Protein AF-A0A9D8N0C3-F1 (afdb_monomer)

Radius of gyration: 19.39 Å; Cα contacts (8 Å, |Δi|>4): 10; chains: 1; bounding box: 44×27×45 Å

Secondary structure (DSSP, 8-state):
---------------GGGHHHHHHHHHHTT-----HHHHHHHHHHTS-SS----HHHHHHHHHHHHH--

Structure (mmCIF, N/CA/C/O backbone):
data_AF-A0A9D8N0C3-F1
#
_entry.id   AF-A0A9D8N0C3-F1
#
loop_
_atom_site.group_PDB
_atom_site.id
_atom_site.type_symbol
_atom_site.label_atom_id
_atom_site.label_alt_id
_atom_site.label_comp_id
_atom_site.label_asym_id
_atom_site.label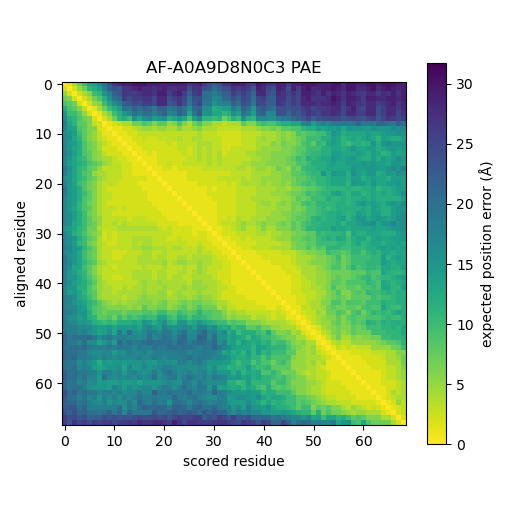_entity_id
_atom_site.label_seq_id
_atom_site.pdbx_PDB_ins_code
_atom_site.Cartn_x
_atom_site.Cartn_y
_atom_site.Cartn_z
_atom_site.occupancy
_atom_site.B_iso_or_equiv
_atom_site.auth_seq_id
_atom_site.auth_comp_id
_atom_site.auth_asym_id
_atom_site.auth_atom_id
_atom_site.pdbx_PDB_model_num
ATOM 1 N N . MET A 1 1 ? 17.947 21.947 10.589 1.00 32.56 1 MET A N 1
ATOM 2 C CA . MET A 1 1 ? 17.725 21.899 9.130 1.00 32.56 1 MET A CA 1
ATOM 3 C C . MET A 1 1 ? 16.382 21.228 8.901 1.00 32.56 1 MET A C 1
ATOM 5 O O . MET A 1 1 ? 16.281 20.017 9.027 1.00 32.56 1 MET A O 1
ATOM 9 N N . THR A 1 2 ? 15.327 22.015 8.718 1.00 41.97 2 THR A N 1
ATOM 10 C CA . THR A 1 2 ? 13.977 21.525 8.422 1.00 41.97 2 THR A CA 1
ATOM 11 C C . THR A 1 2 ? 13.921 21.158 6.943 1.00 41.97 2 THR A C 1
ATOM 13 O O . THR A 1 2 ? 13.774 22.022 6.083 1.00 41.97 2 THR A O 1
ATOM 16 N N . ASN A 1 3 ? 14.095 19.872 6.637 1.00 45.31 3 ASN A N 1
ATOM 17 C CA . ASN A 1 3 ? 13.832 19.340 5.305 1.00 45.31 3 ASN A CA 1
ATOM 18 C C . ASN A 1 3 ? 12.316 19.393 5.061 1.00 45.31 3 ASN A C 1
ATOM 20 O O . ASN A 1 3 ? 11.605 18.441 5.370 1.00 45.31 3 ASN A O 1
ATOM 24 N N . ASN A 1 4 ? 11.820 20.497 4.499 1.00 49.00 4 ASN A N 1
ATOM 25 C CA . ASN A 1 4 ? 10.543 20.515 3.784 1.00 49.00 4 ASN A CA 1
ATOM 26 C C . ASN A 1 4 ? 10.710 19.704 2.489 1.00 49.00 4 ASN A C 1
ATOM 28 O O . ASN A 1 4 ? 10.778 20.250 1.392 1.00 49.00 4 ASN A O 1
ATOM 32 N N . ALA A 1 5 ? 10.832 18.385 2.621 1.00 52.03 5 ALA A N 1
ATOM 33 C CA . ALA A 1 5 ? 10.670 17.464 1.512 1.00 52.03 5 ALA A CA 1
ATOM 34 C C . ALA A 1 5 ? 9.164 17.298 1.297 1.00 52.03 5 ALA A C 1
ATOM 36 O O . ALA A 1 5 ? 8.551 16.353 1.787 1.00 52.03 5 ALA A O 1
ATOM 37 N N . THR A 1 6 ? 8.543 18.270 0.627 1.00 56.53 6 THR A N 1
ATOM 38 C CA . THR A 1 6 ? 7.183 18.124 0.109 1.00 56.53 6 THR A CA 1
ATOM 39 C C . THR A 1 6 ? 7.196 16.885 -0.776 1.00 56.53 6 THR A C 1
ATOM 41 O O . THR A 1 6 ? 7.829 16.886 -1.829 1.00 56.53 6 THR A O 1
ATOM 44 N N . MET A 1 7 ? 6.598 15.792 -0.313 1.00 55.09 7 MET A N 1
ATOM 45 C CA . MET A 1 7 ? 6.617 14.519 -1.022 1.00 55.09 7 MET A CA 1
ATOM 46 C C . MET A 1 7 ? 5.863 14.688 -2.352 1.00 55.09 7 MET A C 1
ATOM 48 O O . MET A 1 7 ? 4.636 14.690 -2.383 1.00 55.09 7 MET A O 1
ATOM 52 N N . GLN A 1 8 ? 6.5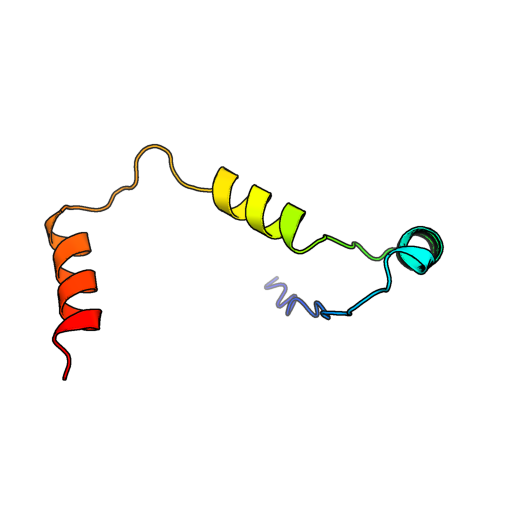96 14.889 -3.451 1.00 68.94 8 GLN A N 1
ATOM 53 C CA . GLN A 1 8 ? 6.061 15.031 -4.810 1.00 68.94 8 GLN A CA 1
ATOM 54 C C . GLN A 1 8 ? 5.845 13.644 -5.430 1.00 68.94 8 GLN A C 1
ATOM 56 O O . GLN A 1 8 ? 6.503 13.261 -6.394 1.00 68.94 8 GLN A O 1
ATOM 61 N N . GLY A 1 9 ? 4.962 12.848 -4.830 1.00 77.56 9 GLY A N 1
ATOM 62 C CA . GLY A 1 9 ? 4.495 11.608 -5.448 1.00 77.56 9 GLY A CA 1
ATOM 63 C C . GLY A 1 9 ? 3.489 11.910 -6.560 1.00 77.56 9 GLY A C 1
ATOM 64 O O . GLY A 1 9 ? 2.656 12.802 -6.410 1.00 77.56 9 GLY A O 1
ATOM 65 N N . VAL A 1 10 ? 3.544 11.164 -7.665 1.00 85.25 10 VAL A N 1
ATOM 66 C CA . VAL A 1 10 ? 2.521 11.195 -8.722 1.00 85.25 10 VAL A CA 1
ATOM 67 C C . VAL A 1 10 ? 1.848 9.835 -8.827 1.00 85.25 10 VAL A C 1
ATOM 69 O O . VAL A 1 10 ? 2.508 8.801 -8.754 1.00 85.25 10 VAL A O 1
ATOM 72 N N . TYR A 1 11 ? 0.531 9.839 -9.018 1.00 89.12 11 TYR A N 1
ATOM 73 C CA . TYR A 1 11 ? -0.233 8.629 -9.295 1.00 89.12 11 TYR A CA 1
ATOM 74 C C . TYR A 1 11 ? -0.399 8.485 -10.800 1.00 89.12 11 TYR A C 1
ATOM 76 O O . TYR A 1 11 ? -0.877 9.399 -11.472 1.00 89.12 11 TYR A O 1
ATOM 84 N N . VAL A 1 12 ? 0.002 7.333 -11.326 1.00 89.38 12 VAL A N 1
ATOM 85 C CA . VAL A 1 12 ? -0.109 7.010 -12.746 1.00 89.38 12 VAL A CA 1
ATOM 86 C C . VAL A 1 12 ? -0.789 5.660 -12.905 1.00 89.38 12 VAL A C 1
ATOM 88 O O . VAL A 1 12 ? -0.478 4.707 -12.194 1.00 89.38 12 VAL A O 1
ATOM 91 N N . ASN A 1 13 ? -1.716 5.577 -13.854 1.00 92.12 13 ASN A N 1
ATOM 92 C CA . ASN A 1 13 ? -2.316 4.310 -14.247 1.00 92.12 13 ASN A CA 1
ATOM 93 C C . ASN A 1 13 ? -1.445 3.691 -15.339 1.00 92.12 13 ASN A C 1
ATOM 95 O O . ASN A 1 13 ? -1.335 4.249 -16.430 1.00 92.12 13 ASN A O 1
ATOM 99 N N . VAL A 1 14 ? -0.824 2.553 -15.038 1.00 90.56 14 VAL A N 1
ATOM 100 C CA . VAL A 1 14 ? 0.020 1.812 -15.981 1.00 90.56 14 VAL A CA 1
ATOM 101 C C . VAL A 1 14 ? -0.698 0.514 -16.348 1.00 90.56 14 VAL A C 1
ATOM 103 O O . VAL A 1 14 ? -1.039 -0.253 -15.443 1.00 90.56 14 VAL A O 1
ATOM 106 N N . PRO A 1 15 ? -0.951 0.239 -17.640 1.00 93.19 15 PRO A N 1
ATOM 107 C CA . PRO A 1 15 ? -1.477 -1.051 -18.066 1.00 93.19 15 PRO A CA 1
ATOM 108 C C . PRO A 1 15 ? -0.577 -2.198 -17.597 1.00 93.19 15 PRO A C 1
ATOM 110 O O . PRO A 1 15 ? 0.648 -2.099 -17.641 1.00 93.19 15 PRO A O 1
ATOM 113 N N . VAL A 1 16 ? -1.176 -3.321 -17.192 1.00 90.12 16 VAL A N 1
ATOM 114 C CA . VAL A 1 16 ? -0.433 -4.478 -16.651 1.00 90.12 16 VAL A CA 1
ATOM 115 C C . VAL A 1 16 ? 0.639 -4.978 -17.627 1.00 90.12 16 VAL A C 1
ATOM 117 O O . VAL A 1 16 ? 1.729 -5.362 -17.206 1.00 90.12 16 VAL A O 1
ATOM 120 N N . VAL A 1 17 ? 0.349 -4.920 -18.930 1.00 95.38 17 VAL A N 1
ATOM 121 C CA . VAL A 1 17 ? 1.267 -5.333 -20.004 1.00 95.38 17 VAL A CA 1
ATOM 122 C C . VAL A 1 17 ? 2.548 -4.493 -20.065 1.00 95.38 17 VAL A C 1
ATOM 124 O O . VAL A 1 17 ? 3.591 -5.018 -20.442 1.00 95.38 17 VAL A O 1
ATOM 127 N N . ASP A 1 18 ? 2.496 -3.233 -19.625 1.00 94.38 18 ASP A N 1
ATOM 128 C CA . ASP A 1 18 ? 3.610 -2.277 -19.692 1.00 94.38 18 ASP A CA 1
ATOM 129 C C . ASP A 1 18 ? 4.376 -2.159 -18.363 1.00 94.38 18 ASP A C 1
ATOM 131 O O . ASP A 1 18 ? 5.373 -1.438 -18.260 1.00 94.38 18 ASP A O 1
ATOM 135 N N . TRP A 1 19 ? 3.933 -2.867 -17.319 1.00 90.44 19 TRP A N 1
ATOM 136 C CA . TRP A 1 19 ? 4.467 -2.722 -15.964 1.00 90.44 19 TRP A CA 1
ATOM 137 C C . TRP A 1 19 ? 5.954 -3.076 -15.847 1.00 90.44 19 TRP A C 1
ATOM 139 O O . TRP A 1 19 ? 6.696 -2.435 -15.098 1.00 90.44 19 TRP A O 1
ATOM 149 N N . SER A 1 20 ? 6.409 -4.081 -16.599 1.00 92.44 20 SER A N 1
ATOM 150 C CA . SER A 1 20 ? 7.817 -4.495 -16.629 1.00 92.44 20 SER A CA 1
ATOM 151 C C . SER A 1 20 ? 8.715 -3.381 -17.171 1.00 92.44 20 SER A C 1
ATOM 153 O O . SER A 1 20 ? 9.696 -3.016 -16.521 1.00 92.44 20 SER A O 1
ATOM 155 N N . LEU A 1 21 ? 8.334 -2.785 -18.304 1.00 93.88 21 LEU A N 1
ATOM 156 C CA . LEU A 1 21 ? 9.038 -1.661 -18.918 1.00 93.88 21 LEU A CA 1
ATOM 157 C C . LEU A 1 21 ? 9.036 -0.437 -17.998 1.00 93.88 21 LEU A C 1
ATOM 159 O O . LEU A 1 21 ? 10.079 0.175 -17.767 1.00 93.88 21 LEU A O 1
ATOM 163 N N . PHE A 1 22 ? 7.877 -0.099 -17.429 1.00 93.19 22 PHE A N 1
ATOM 164 C CA . PHE A 1 22 ? 7.751 1.032 -16.515 1.00 93.19 22 PHE A CA 1
ATOM 165 C C . PHE A 1 22 ? 8.667 0.883 -15.295 1.00 93.19 22 PHE A C 1
ATOM 167 O O . PHE A 1 22 ? 9.386 1.817 -14.937 1.00 93.19 22 PHE A O 1
ATOM 174 N N . ARG A 1 23 ? 8.724 -0.314 -14.698 1.00 92.19 23 ARG A N 1
ATOM 175 C CA . ARG A 1 23 ? 9.610 -0.606 -13.564 1.00 92.19 23 ARG A CA 1
ATOM 176 C C . ARG A 1 23 ? 11.086 -0.423 -13.919 1.00 92.19 23 ARG A C 1
ATOM 178 O O . ARG A 1 23 ? 11.856 0.076 -13.097 1.00 92.19 23 ARG A O 1
ATOM 185 N N . GLU A 1 24 ? 11.498 -0.807 -15.125 1.00 95.25 24 GLU A N 1
ATOM 186 C CA . GLU A 1 24 ? 12.871 -0.576 -15.578 1.00 95.25 24 GLU A CA 1
ATOM 187 C C . GLU A 1 24 ? 13.201 0.910 -15.714 1.00 95.25 24 GLU A C 1
ATOM 189 O O . GLU A 1 24 ? 14.290 1.323 -15.306 1.00 95.25 24 GLU A O 1
ATOM 194 N N . LEU A 1 25 ? 12.273 1.707 -16.251 1.00 94.50 25 LEU A N 1
ATOM 195 C CA . LEU A 1 25 ? 12.430 3.157 -16.357 1.00 94.50 25 LEU A CA 1
ATOM 196 C C . LEU A 1 25 ? 12.538 3.792 -14.971 1.00 94.50 25 LEU A C 1
ATOM 198 O O . LEU A 1 25 ? 13.520 4.478 -14.699 1.00 94.50 25 LEU A O 1
ATOM 202 N N . VAL A 1 26 ? 11.598 3.487 -14.072 1.00 93.38 26 VAL A N 1
ATOM 203 C CA . VAL A 1 26 ? 11.606 3.947 -12.673 1.00 93.38 26 VAL A CA 1
ATOM 204 C C . VAL A 1 26 ? 12.959 3.662 -12.015 1.00 93.38 26 VAL A C 1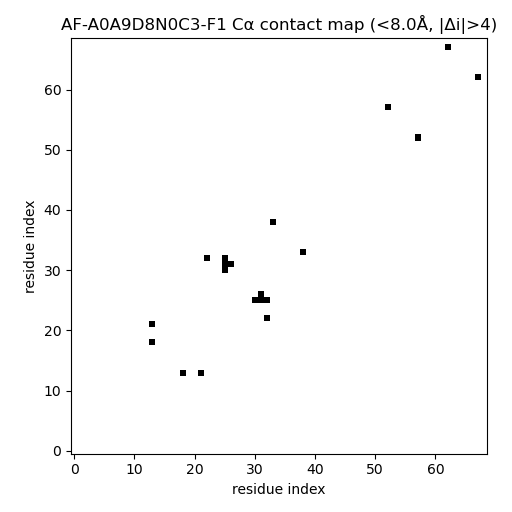
ATOM 206 O O . VAL A 1 26 ? 13.580 4.570 -11.463 1.00 93.38 26 VAL A O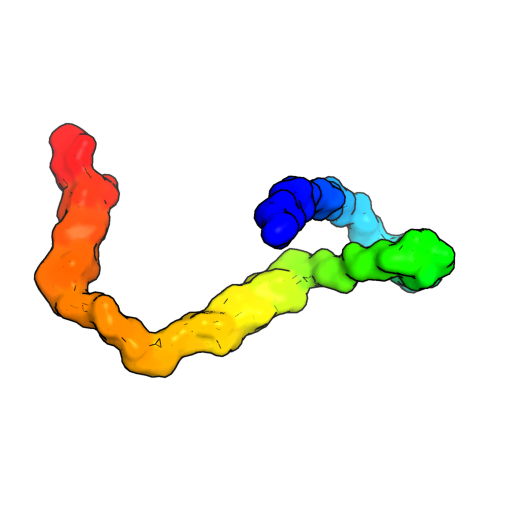 1
ATOM 209 N N . ARG A 1 27 ? 13.475 2.433 -12.156 1.00 93.62 27 ARG A N 1
ATOM 210 C CA . ARG A 1 27 ? 14.790 2.051 -11.623 1.00 93.62 27 ARG A CA 1
ATOM 211 C C . ARG A 1 27 ? 15.929 2.873 -12.234 1.00 93.62 27 ARG A C 1
ATOM 213 O O . ARG A 1 27 ? 16.817 3.297 -11.502 1.00 93.62 27 ARG A O 1
ATOM 220 N N . LYS A 1 28 ? 15.925 3.098 -13.553 1.00 95.94 28 LYS A N 1
ATOM 221 C CA . LYS A 1 28 ? 16.961 3.893 -14.242 1.00 95.94 28 LYS A CA 1
ATOM 222 C C . LYS A 1 28 ? 16.968 5.357 -13.802 1.00 95.94 28 LYS A C 1
ATOM 224 O O . LYS A 1 28 ? 18.040 5.941 -13.700 1.00 95.94 28 LYS A O 1
ATOM 229 N N . PHE A 1 29 ? 15.800 5.928 -13.524 1.00 92.12 29 PHE A N 1
ATOM 230 C CA . PHE A 1 29 ? 15.669 7.305 -13.041 1.00 92.12 29 PHE A CA 1
ATOM 231 C C . PHE A 1 29 ? 15.891 7.448 -11.527 1.00 92.12 29 PHE A C 1
ATOM 233 O O . PHE A 1 29 ? 15.831 8.560 -11.007 1.00 92.12 29 PHE A O 1
ATOM 240 N N . GLY A 1 30 ? 16.163 6.349 -10.813 1.00 91.12 30 GLY A N 1
ATOM 241 C CA . GLY A 1 30 ? 16.340 6.364 -9.359 1.00 91.12 30 GLY A CA 1
ATOM 242 C C . GLY A 1 30 ? 15.047 6.663 -8.601 1.00 91.12 30 GLY A C 1
ATOM 243 O O . GLY A 1 30 ? 15.090 7.133 -7.466 1.00 91.12 30 GLY A O 1
ATOM 244 N N . TRP A 1 31 ? 13.896 6.431 -9.230 1.00 91.19 31 TRP A N 1
ATOM 245 C CA . TRP A 1 31 ? 12.591 6.628 -8.616 1.00 91.19 31 TRP A CA 1
ATOM 246 C C . TRP A 1 31 ? 12.167 5.372 -7.859 1.00 91.19 31 TRP A C 1
ATOM 248 O O . TRP A 1 31 ? 12.609 4.258 -8.148 1.00 91.19 31 TRP A O 1
ATOM 258 N N . GLN A 1 32 ? 11.282 5.561 -6.886 1.00 88.56 32 GLN A N 1
ATOM 259 C CA . GLN A 1 32 ? 10.594 4.471 -6.210 1.00 88.56 32 GLN A CA 1
ATOM 260 C C . GLN A 1 32 ? 9.159 4.401 -6.722 1.00 88.56 32 GLN A C 1
ATOM 262 O O . GLN A 1 32 ? 8.537 5.426 -6.995 1.00 88.56 32 GLN A O 1
ATOM 267 N N . VAL A 1 33 ? 8.650 3.184 -6.868 1.00 90.31 33 VAL A N 1
ATOM 268 C CA . VAL A 1 33 ? 7.261 2.929 -7.242 1.00 90.31 33 VAL A CA 1
ATOM 269 C C . VAL A 1 33 ? 6.667 1.950 -6.248 1.00 90.31 33 VAL A C 1
ATOM 271 O O . VAL A 1 33 ? 7.319 0.981 -5.860 1.00 90.31 33 VAL A O 1
ATOM 274 N N . GLU A 1 34 ? 5.424 2.203 -5.867 1.00 88.56 34 GLU A N 1
ATOM 275 C CA . GLU A 1 34 ? 4.618 1.318 -5.038 1.00 88.56 34 GLU A CA 1
ATOM 276 C C . GLU A 1 34 ? 3.264 1.145 -5.712 1.00 88.56 34 GLU A C 1
ATOM 278 O O . GLU A 1 34 ? 2.714 2.097 -6.271 1.00 88.56 34 GLU A O 1
ATOM 283 N N . THR A 1 35 ? 2.733 -0.073 -5.694 1.00 90.44 35 THR A N 1
ATOM 284 C CA . THR A 1 35 ? 1.346 -0.291 -6.110 1.00 90.44 35 THR A CA 1
ATOM 285 C C . THR A 1 35 ? 0.399 0.173 -5.004 1.00 90.44 35 THR A C 1
ATOM 287 O O . THR A 1 35 ? 0.762 0.206 -3.826 1.00 90.44 35 THR A O 1
ATOM 290 N N . CYS A 1 36 ? -0.848 0.489 -5.363 1.00 87.50 36 CYS A N 1
ATOM 291 C CA . CYS A 1 36 ? -1.879 0.811 -4.372 1.00 87.50 36 CYS A CA 1
ATOM 292 C C . CYS A 1 36 ? -2.068 -0.325 -3.352 1.00 87.50 36 CYS A C 1
ATOM 294 O O . CYS A 1 36 ? -2.302 -0.060 -2.179 1.00 87.50 36 CYS A O 1
ATOM 296 N N . GLU A 1 37 ? -1.916 -1.579 -3.784 1.00 89.75 37 GLU A N 1
ATOM 297 C CA . GLU A 1 37 ? -1.970 -2.765 -2.920 1.00 89.75 37 GLU A CA 1
ATOM 298 C C . GLU A 1 37 ? -0.828 -2.764 -1.897 1.00 89.75 37 GLU A C 1
ATOM 300 O O . GLU A 1 37 ? -1.074 -2.902 -0.706 1.00 89.75 37 GLU A O 1
ATOM 305 N N . GLN A 1 38 ? 0.410 -2.500 -2.328 1.00 90.88 38 GLN A N 1
ATOM 306 C CA . GLN A 1 38 ? 1.562 -2.407 -1.422 1.00 90.88 38 GLN A CA 1
ATOM 307 C C . GLN A 1 38 ? 1.417 -1.260 -0.416 1.00 90.88 38 GLN A C 1
ATOM 309 O O . GLN A 1 38 ? 1.790 -1.396 0.751 1.00 90.88 38 GLN A O 1
ATOM 314 N N . MET A 1 39 ? 0.868 -0.129 -0.863 1.00 88.62 39 MET A N 1
ATOM 315 C CA . MET A 1 39 ? 0.576 1.007 0.006 1.00 88.62 39 MET A CA 1
ATOM 316 C C . MET A 1 39 ? -0.492 0.645 1.048 1.00 88.62 39 MET A C 1
ATOM 318 O O . MET A 1 39 ? -0.327 0.956 2.230 1.00 88.62 39 MET A O 1
ATOM 322 N N . LEU A 1 40 ? -1.555 -0.046 0.624 1.00 89.19 40 LEU A N 1
ATOM 323 C CA . LEU A 1 40 ? -2.619 -0.522 1.505 1.00 89.19 40 LEU A CA 1
ATOM 324 C C . LEU A 1 40 ? -2.090 -1.530 2.531 1.00 89.19 40 LEU A C 1
ATOM 326 O O . LEU A 1 40 ? -2.378 -1.389 3.718 1.00 89.19 40 LEU A O 1
ATOM 330 N N . ASP A 1 41 ? -1.282 -2.495 2.099 1.00 93.06 41 ASP A N 1
ATOM 331 C CA . ASP A 1 41 ? -0.681 -3.499 2.977 1.00 93.06 41 ASP A CA 1
ATOM 332 C C . ASP A 1 41 ? 0.203 -2.844 4.039 1.00 93.06 41 ASP A C 1
ATOM 334 O O . ASP A 1 41 ? 0.062 -3.128 5.230 1.00 93.06 41 ASP A O 1
ATOM 338 N N . ARG A 1 42 ? 1.059 -1.892 3.643 1.00 90.62 42 ARG A N 1
ATOM 339 C CA . ARG A 1 42 ? 1.882 -1.126 4.589 1.00 90.62 42 ARG A CA 1
ATOM 340 C C . ARG A 1 42 ? 1.019 -0.379 5.598 1.00 90.62 42 ARG A C 1
ATOM 342 O O . ARG A 1 42 ? 1.328 -0.403 6.788 1.00 90.62 42 ARG A O 1
ATOM 349 N N . PHE A 1 43 ? -0.043 0.282 5.141 1.00 87.69 43 PHE A N 1
ATOM 350 C CA . PHE A 1 43 ? -0.961 0.988 6.028 1.00 87.69 43 PHE A CA 1
ATOM 351 C C . PHE A 1 43 ? -1.594 0.024 7.038 1.00 87.69 43 PHE A C 1
ATOM 353 O O . PHE A 1 43 ? -1.532 0.256 8.245 1.00 87.69 43 PHE A O 1
ATOM 360 N N . VAL A 1 44 ? -2.115 -1.105 6.560 1.00 88.75 44 VAL A N 1
ATOM 361 C CA . VAL A 1 44 ? -2.705 -2.166 7.382 1.00 88.75 44 VAL A CA 1
ATOM 362 C C . VAL A 1 44 ? -1.718 -2.714 8.415 1.00 88.75 44 VAL A C 1
ATOM 364 O O . VAL A 1 44 ? -2.116 -2.912 9.566 1.00 88.75 44 VAL A O 1
ATOM 367 N N . SER A 1 45 ? -0.456 -2.930 8.033 1.00 90.50 45 SER A N 1
ATOM 368 C CA . SER A 1 45 ? 0.614 -3.397 8.924 1.00 90.50 45 SER A CA 1
ATOM 369 C C . SER A 1 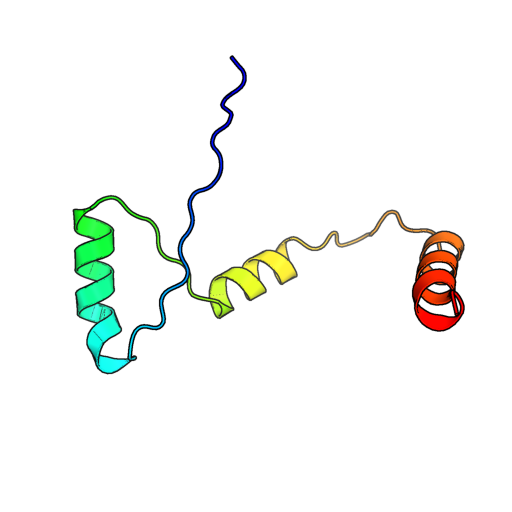45 ? 1.104 -2.331 9.904 1.00 90.50 45 SER A C 1
ATOM 371 O O . SER A 1 45 ? 1.584 -2.675 10.978 1.00 90.50 45 SER A O 1
ATOM 373 N N . SER A 1 46 ? 0.988 -1.046 9.561 1.00 89.44 46 SER A N 1
ATOM 374 C CA . SER A 1 46 ? 1.385 0.068 10.434 1.00 89.44 46 SER A CA 1
ATOM 375 C C . SER A 1 46 ? 0.415 0.317 11.592 1.00 89.44 46 SER A C 1
ATOM 377 O O . SER A 1 46 ? 0.700 1.129 12.473 1.00 89.44 46 SER A O 1
ATOM 379 N N . ARG A 1 47 ? -0.736 -0.370 11.601 1.00 85.25 47 ARG A N 1
ATOM 380 C CA . ARG A 1 47 ? -1.752 -0.205 12.639 1.00 85.25 47 ARG A CA 1
ATOM 381 C C . ARG A 1 47 ? -1.196 -0.615 14.009 1.00 85.25 47 ARG A C 1
ATOM 383 O O . ARG A 1 47 ? -0.640 -1.708 14.132 1.00 85.25 47 ARG A O 1
ATOM 390 N N . PRO A 1 48 ? -1.361 0.222 15.049 1.00 85.31 48 PRO A N 1
ATOM 391 C CA . PRO A 1 48 ? -0.959 -0.144 16.399 1.00 85.31 48 PRO A CA 1
ATOM 392 C C . PRO A 1 48 ? -1.784 -1.343 16.880 1.00 85.31 48 PRO A C 1
ATOM 394 O O . PRO A 1 48 ? -3.002 -1.364 16.716 1.00 85.31 48 PRO A O 1
ATOM 397 N N . ALA A 1 49 ? -1.115 -2.333 17.479 1.00 82.19 49 ALA A N 1
ATOM 398 C CA . ALA A 1 49 ? -1.774 -3.516 18.039 1.00 82.19 49 ALA A CA 1
ATOM 399 C C . ALA A 1 49 ? -2.713 -3.150 19.200 1.00 82.19 49 ALA A C 1
ATOM 401 O O . ALA A 1 49 ? -3.798 -3.708 19.327 1.00 82.19 49 ALA A O 1
ATOM 402 N N . GLU A 1 50 ? -2.303 -2.169 20.002 1.00 83.06 50 GLU A N 1
ATOM 403 C CA . GLU A 1 50 ? -3.092 -1.589 21.083 1.00 83.06 50 GLU A CA 1
ATOM 404 C C . GLU A 1 50 ? -3.251 -0.090 20.809 1.00 83.06 50 GLU A C 1
ATOM 406 O O . GLU A 1 50 ? -2.360 0.706 21.132 1.00 83.06 50 GLU A O 1
ATOM 411 N N . PRO A 1 51 ? -4.340 0.324 20.143 1.00 77.06 51 PRO A N 1
ATOM 412 C CA . PRO A 1 51 ? -4.622 1.737 19.978 1.00 77.06 51 PRO A CA 1
ATOM 413 C C . PRO A 1 51 ? -4.884 2.360 21.354 1.00 77.06 51 PRO A C 1
ATOM 415 O O . PRO A 1 51 ? -5.729 1.887 22.111 1.00 77.06 51 PRO A O 1
ATOM 418 N N . LYS A 1 52 ? -4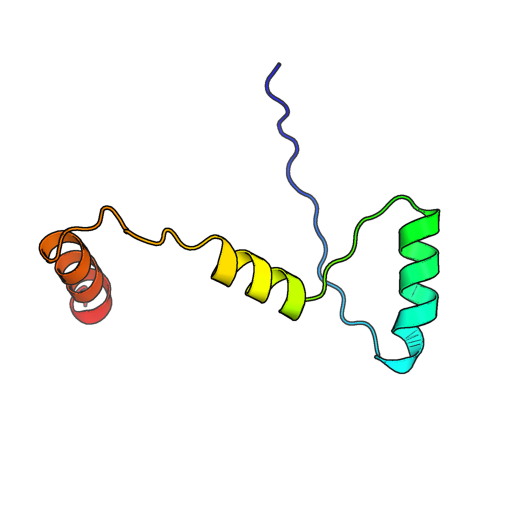.179 3.449 21.675 1.00 80.88 52 LYS A N 1
ATOM 419 C CA . LYS A 1 52 ? -4.487 4.302 22.834 1.00 80.88 52 LYS A CA 1
ATOM 420 C C . LYS A 1 52 ? -5.697 5.178 22.508 1.00 80.88 52 LYS A C 1
ATOM 422 O O . LYS A 1 52 ? -5.555 6.383 22.345 1.00 80.88 52 LYS A O 1
ATOM 427 N N . LEU A 1 53 ? -6.841 4.536 22.327 1.00 83.00 53 LEU A N 1
ATOM 428 C CA . LEU A 1 53 ? -8.129 5.167 22.087 1.00 83.00 53 LEU A CA 1
ATOM 429 C C . LEU A 1 53 ? -9.091 4.633 23.138 1.00 83.00 53 LEU A C 1
ATOM 431 O O . LEU A 1 53 ? -9.281 3.423 23.264 1.00 83.00 53 LEU A O 1
ATOM 435 N N . SER A 1 54 ? -9.661 5.540 23.916 1.00 85.00 54 SER A N 1
ATOM 436 C CA . SER A 1 54 ? -10.753 5.221 24.821 1.00 85.00 54 SER A CA 1
ATOM 437 C C . SER A 1 54 ? -12.043 4.975 24.036 1.00 85.00 54 SER A C 1
ATOM 439 O O . SER A 1 54 ? -12.232 5.462 22.920 1.00 85.00 54 SER A O 1
ATOM 441 N N . GLU A 1 55 ? -12.960 4.216 24.632 1.00 82.88 55 GLU A N 1
ATOM 442 C CA . GLU A 1 55 ? -14.289 3.993 24.056 1.00 82.88 55 GLU A CA 1
ATOM 443 C C . GLU A 1 55 ? -15.057 5.314 23.876 1.00 82.88 55 GLU A C 1
ATOM 445 O O . GLU A 1 55 ? -15.793 5.477 22.906 1.00 82.88 55 GLU A O 1
ATOM 450 N N . GLU A 1 56 ? -14.828 6.283 24.766 1.00 86.81 56 GLU A N 1
ATOM 451 C CA . GLU A 1 56 ? -15.411 7.623 24.695 1.00 86.81 56 GLU A CA 1
ATOM 452 C C . GLU A 1 56 ? -14.919 8.393 23.461 1.00 86.81 56 GLU A C 1
ATOM 454 O O . GLU A 1 56 ? -15.744 8.867 22.684 1.00 86.81 56 GLU A O 1
ATOM 459 N N . GLU A 1 57 ? -13.607 8.404 23.193 1.00 86.31 57 GLU A N 1
ATOM 460 C CA . GLU A 1 57 ? -13.032 9.041 21.994 1.00 86.31 57 GLU A CA 1
ATOM 461 C C . GLU A 1 57 ? -13.562 8.416 20.694 1.00 86.31 57 GLU A C 1
ATOM 463 O O . GLU A 1 57 ? -13.894 9.129 19.745 1.00 86.31 57 GLU A O 1
ATOM 468 N N . ILE A 1 58 ? -13.707 7.086 20.655 1.00 85.81 58 ILE A N 1
ATOM 469 C CA . ILE A 1 58 ? -14.290 6.386 19.499 1.00 85.81 58 ILE A CA 1
ATOM 470 C C . ILE A 1 58 ? -15.747 6.818 19.296 1.00 85.81 58 ILE A C 1
ATOM 472 O O . ILE A 1 58 ? -16.178 7.097 18.173 1.00 85.81 58 ILE A O 1
ATOM 476 N N . MET A 1 59 ? -16.527 6.863 20.376 1.00 89.06 59 MET A N 1
ATOM 477 C CA . MET A 1 59 ? -17.940 7.224 20.312 1.00 89.06 59 MET A CA 1
ATOM 478 C C . MET A 1 59 ? -18.150 8.694 19.956 1.00 89.06 59 MET A C 1
ATOM 480 O O . MET A 1 59 ? -19.109 8.999 19.244 1.00 89.06 59 MET A O 1
ATOM 484 N N . ASP A 1 60 ? -17.264 9.584 20.388 1.00 89.12 60 ASP A N 1
ATOM 485 C CA . ASP A 1 60 ? -17.289 10.996 20.022 1.00 89.12 60 ASP A CA 1
ATOM 486 C C . ASP A 1 60 ? -17.022 11.200 18.531 1.00 89.12 60 ASP A C 1
ATOM 488 O O . ASP A 1 60 ? -17.759 11.943 17.878 1.00 89.12 60 ASP A O 1
ATOM 492 N N . GLU A 1 61 ? -16.065 10.477 17.945 1.00 86.88 61 GLU A N 1
ATOM 493 C CA . GLU A 1 61 ? -15.811 10.546 16.503 1.00 86.88 61 GLU A CA 1
ATOM 494 C C . GLU A 1 61 ? -16.986 9.981 15.688 1.00 86.88 61 GLU A C 1
ATOM 496 O O . GLU A 1 61 ? -17.450 10.602 14.726 1.00 86.88 61 GLU A O 1
ATOM 501 N N . VAL A 1 62 ? -17.568 8.855 16.120 1.00 88.12 62 VAL A N 1
ATOM 502 C CA . VAL A 1 62 ? -18.789 8.306 15.503 1.00 88.12 62 VAL A CA 1
ATOM 503 C C . VAL A 1 62 ? -19.946 9.302 15.592 1.00 88.12 62 VAL A C 1
ATOM 505 O O . VAL A 1 62 ? -20.692 9.465 14.620 1.00 88.12 62 VAL A O 1
ATOM 508 N N . ARG A 1 63 ? -20.114 9.972 16.740 1.00 89.25 63 ARG A N 1
ATOM 509 C CA . ARG A 1 63 ? -21.158 10.983 16.931 1.00 89.25 63 ARG A CA 1
ATOM 510 C C . ARG A 1 63 ? -20.930 12.195 16.040 1.00 89.25 63 ARG A C 1
ATOM 512 O O . ARG A 1 63 ? -21.884 12.639 15.405 1.00 89.25 63 ARG A O 1
ATOM 519 N N . ALA A 1 64 ? -19.695 12.678 15.943 1.00 88.94 64 ALA A N 1
ATOM 520 C CA . ALA A 1 64 ? -19.328 13.788 15.076 1.00 88.94 64 ALA A CA 1
ATOM 521 C C . ALA A 1 64 ? -19.621 13.472 13.601 1.00 88.94 64 ALA A C 1
ATOM 523 O O . ALA A 1 64 ? -20.197 14.293 12.900 1.00 88.94 64 ALA A O 1
ATOM 524 N N . VAL A 1 65 ? -19.323 12.264 13.121 1.00 86.88 65 VAL A N 1
ATOM 525 C CA . VAL A 1 65 ? -19.605 11.898 11.721 1.00 86.88 65 VAL A CA 1
ATOM 526 C C . VAL A 1 65 ? -21.103 11.677 11.464 1.00 86.88 65 VAL A C 1
ATOM 528 O O . VAL A 1 65 ? -21.614 12.073 10.416 1.00 86.88 65 VAL A O 1
ATOM 531 N N . ARG A 1 66 ? -21.829 11.025 12.386 1.00 83.12 66 ARG A N 1
ATOM 532 C CA . ARG A 1 66 ? -23.240 10.642 12.165 1.00 83.12 66 ARG A CA 1
ATOM 533 C C . ARG A 1 66 ? -24.257 11.724 12.506 1.00 83.12 66 ARG A C 1
ATOM 535 O O . ARG A 1 66 ? -25.302 11.771 11.861 1.00 83.12 66 ARG A O 1
ATOM 542 N N . TYR A 1 67 ? -23.988 12.534 13.524 1.00 79.56 67 TYR A N 1
ATOM 543 C CA . TYR A 1 67 ? -24.972 13.438 14.122 1.00 79.56 67 TYR A CA 1
ATOM 544 C C . TYR A 1 67 ? -24.573 14.913 14.063 1.00 79.56 67 TYR A C 1
ATOM 546 O O . TYR A 1 67 ? -25.348 15.738 14.526 1.00 79.56 67 TYR A O 1
ATOM 554 N N . ALA A 1 68 ? -23.437 15.282 13.459 1.00 67.44 68 ALA A N 1
ATOM 555 C CA . ALA A 1 68 ? -23.108 16.692 13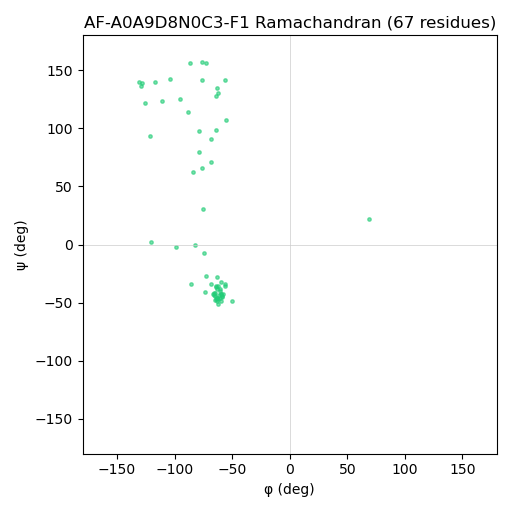.200 1.00 67.44 68 ALA A CA 1
ATOM 556 C C . ALA A 1 68 ? -23.906 17.309 12.028 1.00 67.44 68 ALA A C 1
ATOM 558 O O . ALA A 1 68 ? -23.400 18.183 11.324 1.00 67.44 68 ALA A O 1
ATOM 559 N N . LYS A 1 69 ? -25.138 16.838 11.800 1.00 56.41 69 LYS A N 1
ATOM 560 C CA . LYS A 1 69 ? -26.112 17.488 10.918 1.00 56.41 69 LYS A CA 1
ATOM 561 C C . LYS A 1 69 ? -26.982 18.452 11.706 1.00 56.41 69 LYS A C 1
ATOM 563 O O . LYS A 1 69 ? -27.420 18.058 12.807 1.00 56.41 69 LYS A O 1
#

Solvent-accessible surface area (backbone atoms only — not comparable to full-atom values): 4664 Å² total; per-residue (Å²): 134,86,79,82,71,74,81,84,79,80,91,78,92,70,58,77,92,48,43,66,60,51,52,53,50,36,54,75,73,72,50,88,86,77,53,73,65,58,51,48,51,52,53,65,68,67,54,67,93,74,66,96,64,55,74,64,60,55,50,50,53,53,42,53,75,73,58,73,116

Sequence (69 aa):
MTNNATMQGVYVNVPVVDWSLFRELVRKFGWQVETCEQM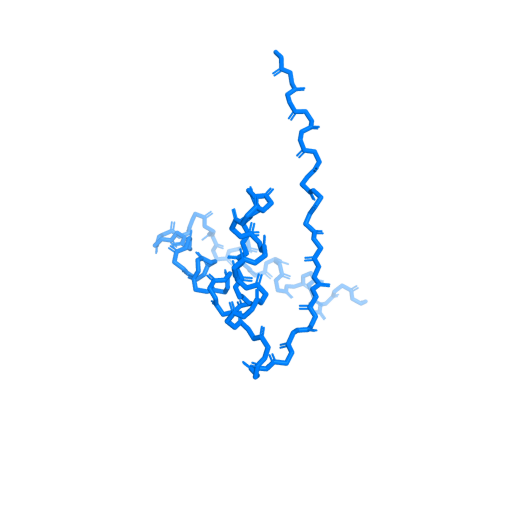LDRFVSSRPAEPKLSEEE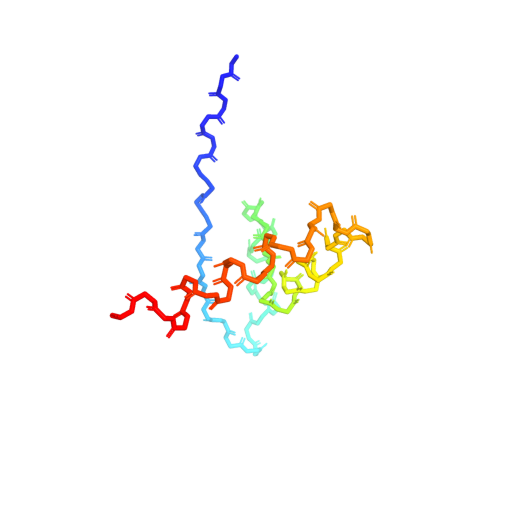IMDEVRAVRYAK

Foldseek 3Di:
DDPPPVPPDDDDDDPPVCVVVVVVVCVVVVHDDDDPVRVVVVVVVPDDPDDPDDPVNVVVVVCCVPPVD

pLDDT: mean 83.48, std 13.93, range [32.56, 95.94]

Mean predicted aligned error: 10.18 Å